Protein AF-E3MW56-F1 (afdb_monomer)

Organism: Caenorhabditis remanei (NCBI:txid31234)

Secondary structure (DSSP, 8-state):
------HHHHHHHHHHHHHTT--HHHHHHHHHHHHSS-SS-HHHHHHHHHHHHTTS--------------HHHHHT-TT--GGGS-HHHHHHHHHH-HHHHHHHHHS----TT--------

pLDDT: mean 77.67, std 18.28, range [35.47, 97.81]

Radius of gyration: 27.0 Å; Cα contacts (8 Å, |Δi|>4): 68; chains: 1; bounding box: 54×25×72 Å

Mean predicted aligned error: 16.48 Å

Solvent-accessible surface area (backbone atoms only — not comparable to full-atom values): 7680 Å² total; per-residue (Å²): 133,87,68,83,73,53,70,69,58,54,53,52,51,53,51,50,38,50,73,71,67,51,52,48,69,57,44,40,51,52,46,30,68,74,52,75,45,86,86,63,54,61,68,57,44,44,52,50,50,51,31,44,76,73,59,76,49,72,83,76,73,82,63,69,69,70,70,82,69,46,71,65,56,56,70,64,38,95,78,50,65,65,75,74,58,51,72,66,57,48,56,53,46,44,70,71,41,73,69,46,27,49,54,62,68,72,51,75,82,72,52,89,90,60,97,64,91,77,84,77,133

Foldseek 3Di:
DQPPDDPVNLLVQLVVCVVVVHDLVVSQVVSCVVRVHRPDDSVRSVVSSVCVVVVVDDPPPPCPPPPPCPPLNCLPPPPNPLQPDDPVNLVVQLPPDPSSVVSSVVDDHPPPPDPDPDDDD

Structure (mmCIF, N/CA/C/O backbone):
data_AF-E3MW56-F1
#
_entry.id   AF-E3MW56-F1
#
loop_
_atom_site.group_PDB
_atom_site.id
_atom_site.type_symbol
_atom_site.label_atom_id
_atom_site.label_alt_id
_atom_site.label_comp_id
_atom_site.label_asym_id
_atom_site.label_entity_id
_atom_site.label_seq_id
_atom_site.pdbx_PDB_ins_code
_atom_site.Cartn_x
_atom_site.Cartn_y
_atom_site.Cartn_z
_atom_site.occupancy
_atom_site.B_iso_or_equiv
_atom_site.auth_seq_id
_atom_site.auth_comp_id
_atom_site.auth_asym_id
_atom_site.auth_atom_id
_atom_site.pdbx_PDB_model_num
ATOM 1 N N . MET A 1 1 ? -24.725 -12.930 9.536 1.00 44.31 1 MET A N 1
ATOM 2 C CA . MET A 1 1 ? -23.395 -13.522 9.279 1.00 44.31 1 MET A CA 1
ATOM 3 C C . MET A 1 1 ? -22.379 -12.547 9.835 1.00 44.31 1 MET A C 1
ATOM 5 O O . MET A 1 1 ? -22.337 -11.439 9.321 1.00 44.31 1 MET A O 1
ATOM 9 N N . SER A 1 2 ? -21.642 -12.894 10.892 1.00 52.06 2 SER A N 1
ATOM 10 C CA . SER A 1 2 ? -20.471 -12.107 11.290 1.00 52.06 2 SER A CA 1
ATOM 11 C C . SER A 1 2 ? -19.380 -12.341 10.247 1.00 52.06 2 SER A C 1
ATOM 13 O O . SER A 1 2 ? -19.013 -13.482 9.957 1.00 52.06 2 SER A O 1
ATOM 15 N N . LEU A 1 3 ? -18.923 -11.270 9.601 1.00 60.25 3 LEU A N 1
ATOM 16 C CA . LEU A 1 3 ? -17.730 -11.326 8.767 1.00 60.25 3 LEU A CA 1
ATOM 17 C C . LEU A 1 3 ? -16.545 -11.402 9.726 1.00 60.25 3 LEU A C 1
ATOM 19 O O . LEU A 1 3 ? -16.193 -10.412 10.353 1.00 60.25 3 LEU A O 1
ATOM 23 N N . VAL A 1 4 ? -15.947 -12.582 9.874 1.00 69.31 4 VAL A N 1
ATOM 24 C CA . VAL A 1 4 ? -14.731 -12.726 10.678 1.00 69.31 4 VAL A CA 1
ATOM 25 C C . VAL A 1 4 ? -13.574 -12.145 9.867 1.00 69.31 4 VAL A C 1
ATOM 27 O O . VAL A 1 4 ? -13.004 -12.812 9.001 1.00 69.31 4 VAL A O 1
ATOM 30 N N . PHE A 1 5 ? -13.258 -10.872 10.095 1.00 73.94 5 PHE A N 1
ATOM 31 C CA . PHE A 1 5 ? -12.087 -10.241 9.496 1.00 73.94 5 PHE A CA 1
ATOM 32 C C . PHE A 1 5 ? -10.824 -10.818 10.132 1.00 73.94 5 PHE A C 1
ATOM 34 O O . PHE A 1 5 ? -10.677 -10.833 11.352 1.00 73.94 5 PHE A O 1
ATOM 41 N N . ASN A 1 6 ? -9.878 -11.281 9.312 1.00 85.88 6 ASN A N 1
ATOM 42 C CA . ASN A 1 6 ? -8.558 -11.624 9.832 1.00 85.88 6 ASN A CA 1
ATOM 43 C C . ASN A 1 6 ? -7.780 -10.344 10.194 1.00 85.88 6 ASN A C 1
ATOM 45 O O . ASN A 1 6 ? -7.997 -9.277 9.612 1.00 85.88 6 ASN A O 1
ATOM 49 N N . GLN A 1 7 ? -6.836 -10.456 11.131 1.00 87.38 7 GLN A N 1
ATOM 50 C CA . GLN A 1 7 ? -6.051 -9.311 11.607 1.00 87.38 7 GLN A CA 1
ATOM 51 C C . GLN A 1 7 ? -5.291 -8.599 10.474 1.00 87.38 7 GLN A C 1
ATOM 53 O O . GLN A 1 7 ? -5.132 -7.382 10.503 1.00 87.38 7 GLN A O 1
ATOM 58 N N . GLY A 1 8 ? -4.858 -9.334 9.444 1.00 89.00 8 GLY A N 1
ATOM 59 C CA . GLY A 1 8 ? -4.186 -8.760 8.277 1.00 89.00 8 GLY A CA 1
ATOM 60 C C . GLY A 1 8 ? -5.078 -7.796 7.487 1.00 89.00 8 GLY A C 1
ATOM 61 O O . GLY A 1 8 ? -4.618 -6.734 7.071 1.00 89.00 8 GLY A O 1
ATOM 62 N N . ALA A 1 9 ? -6.360 -8.126 7.320 1.00 90.44 9 ALA A N 1
ATOM 63 C CA . ALA A 1 9 ? -7.342 -7.265 6.670 1.00 90.44 9 ALA A CA 1
ATOM 64 C C . ALA A 1 9 ? -7.612 -6.002 7.499 1.00 90.44 9 ALA A C 1
ATOM 66 O O . ALA A 1 9 ? -7.581 -4.903 6.947 1.00 90.44 9 ALA A O 1
ATOM 67 N N . ILE A 1 10 ? -7.783 -6.144 8.818 1.00 93.31 10 ILE A N 1
ATOM 68 C CA . ILE A 1 10 ? -7.961 -5.011 9.743 1.00 93.31 10 ILE A CA 1
ATOM 69 C C . ILE A 1 10 ? -6.759 -4.062 9.663 1.00 93.31 10 ILE A C 1
ATOM 71 O O . ILE A 1 10 ? -6.923 -2.861 9.453 1.00 93.31 10 ILE A O 1
ATOM 75 N N . ASN A 1 11 ? -5.541 -4.605 9.734 1.00 93.19 11 ASN A N 1
ATOM 76 C CA . ASN A 1 11 ? -4.309 -3.823 9.648 1.00 93.19 11 ASN A CA 1
ATOM 77 C C . ASN A 1 11 ? -4.193 -3.069 8.308 1.00 93.19 11 ASN A C 1
ATOM 79 O O . ASN A 1 11 ? -3.781 -1.911 8.283 1.00 93.19 11 ASN A O 1
ATOM 83 N N . ARG A 1 12 ? -4.585 -3.695 7.186 1.00 92.31 12 ARG A N 1
ATOM 84 C CA . ARG A 1 12 ? -4.594 -3.061 5.851 1.00 92.31 12 ARG A CA 1
ATOM 85 C C . ARG A 1 12 ? -5.611 -1.923 5.743 1.00 92.31 12 ARG A C 1
ATOM 87 O O . ARG A 1 12 ? -5.299 -0.885 5.156 1.00 92.31 12 ARG A O 1
ATOM 94 N N . ILE A 1 13 ? -6.804 -2.107 6.309 1.00 93.81 13 ILE A N 1
ATOM 95 C CA . ILE A 1 13 ? -7.839 -1.066 6.374 1.00 93.81 13 ILE A CA 1
ATOM 96 C C . ILE A 1 13 ? -7.312 0.130 7.171 1.00 93.81 13 ILE A C 1
ATOM 98 O O . ILE A 1 13 ? -7.309 1.248 6.659 1.00 93.81 13 ILE A O 1
ATOM 102 N N . LEU A 1 14 ? -6.781 -0.106 8.374 1.00 95.38 14 LEU A N 1
ATOM 103 C CA . LEU A 1 14 ? -6.222 0.952 9.219 1.00 95.38 14 LEU A CA 1
ATOM 104 C C . LEU A 1 14 ? -5.048 1.675 8.556 1.00 95.38 14 LEU A C 1
ATOM 106 O O . LEU A 1 14 ? -4.983 2.901 8.609 1.00 95.38 14 LEU A O 1
ATOM 110 N N . PHE A 1 15 ? -4.161 0.947 7.872 1.00 95.12 15 PHE A N 1
ATOM 111 C CA . PHE A 1 15 ? -3.071 1.556 7.109 1.00 95.12 15 PHE A CA 1
ATOM 112 C C . PHE A 1 15 ? -3.590 2.484 6.003 1.00 95.12 15 PHE A C 1
ATOM 114 O O . PHE A 1 15 ? -3.073 3.584 5.818 1.00 95.12 15 PHE A O 1
ATOM 121 N N . THR A 1 16 ? -4.639 2.067 5.291 1.00 95.00 16 THR A N 1
ATOM 122 C CA . THR A 1 16 ? -5.255 2.869 4.225 1.00 95.00 16 THR A CA 1
ATOM 123 C C . THR A 1 16 ? -5.918 4.125 4.788 1.00 95.00 16 THR A C 1
ATOM 125 O O . THR A 1 16 ? -5.718 5.210 4.249 1.00 95.00 16 THR A O 1
ATOM 128 N N . LEU A 1 17 ? -6.658 4.003 5.893 1.00 95.81 17 LEU A N 1
ATOM 129 C CA . LEU A 1 17 ? -7.291 5.139 6.569 1.00 95.81 17 LEU A CA 1
ATOM 130 C C . LEU A 1 17 ? -6.246 6.140 7.086 1.00 95.81 17 LEU A C 1
ATOM 132 O O . LEU A 1 17 ? -6.393 7.345 6.889 1.00 95.81 17 LEU A O 1
ATOM 136 N N . HIS A 1 18 ? -5.144 5.648 7.657 1.00 96.06 18 HIS A N 1
ATOM 137 C CA . HIS A 1 18 ? -4.016 6.492 8.046 1.00 96.06 18 HIS A CA 1
ATOM 138 C C . HIS A 1 18 ? -3.390 7.214 6.841 1.00 96.06 18 HIS A C 1
ATOM 140 O O . HIS A 1 18 ? -3.127 8.417 6.888 1.00 96.06 18 HIS A O 1
ATOM 146 N N . PHE A 1 19 ? -3.190 6.505 5.725 1.00 93.50 19 PHE A N 1
ATOM 147 C CA . PHE A 1 19 ? -2.655 7.087 4.493 1.00 93.50 19 PHE A CA 1
ATOM 148 C C . PHE A 1 19 ? -3.574 8.176 3.914 1.00 93.50 19 PHE A C 1
ATOM 150 O O . PHE A 1 19 ? -3.090 9.189 3.411 1.00 93.50 19 PHE A O 1
ATOM 157 N N . GLN A 1 20 ? -4.891 8.013 4.064 1.00 95.44 20 GLN A N 1
ATOM 158 C CA . GLN A 1 20 ? -5.910 9.017 3.735 1.00 95.44 20 GLN A CA 1
ATOM 159 C C . GLN A 1 20 ? -5.952 10.205 4.714 1.00 95.44 20 GLN A C 1
ATOM 161 O O . GLN A 1 20 ? -6.753 11.115 4.519 1.00 95.44 20 GLN A O 1
ATOM 166 N N . LYS A 1 21 ? -5.071 10.231 5.725 1.00 95.31 21 LYS A N 1
ATOM 167 C CA . LYS A 1 21 ? -4.970 11.278 6.755 1.00 95.31 21 LYS A CA 1
ATOM 168 C C . LYS A 1 21 ? -6.208 11.399 7.643 1.00 95.31 21 LYS A C 1
ATOM 170 O O . LYS A 1 21 ? -6.464 12.462 8.206 1.00 95.31 21 LYS A O 1
ATOM 175 N N . GLU A 1 22 ? -6.943 10.304 7.805 1.00 96.50 22 GLU A N 1
ATOM 176 C CA . GLU A 1 22 ? -8.032 10.235 8.774 1.00 96.50 22 GLU A CA 1
ATOM 177 C C . GLU A 1 22 ? -7.495 10.295 10.206 1.00 96.50 22 GLU A C 1
ATOM 179 O O . GLU A 1 22 ? -6.381 9.854 10.490 1.00 96.50 22 GLU A O 1
ATOM 184 N N . LEU A 1 23 ? -8.298 10.825 11.130 1.00 97.00 23 LEU A N 1
ATOM 185 C CA . LEU A 1 23 ? -7.973 10.795 12.557 1.00 97.00 23 LEU A CA 1
ATOM 186 C C . LEU A 1 23 ? -8.272 9.404 13.147 1.00 97.00 23 LEU A C 1
ATOM 188 O O . LEU A 1 23 ? -9.225 8.762 12.701 1.00 97.00 23 LEU A O 1
ATOM 192 N N . PRO A 1 24 ? -7.562 8.960 14.205 1.00 96.62 24 PRO A N 1
ATOM 193 C CA . PRO A 1 24 ? -7.810 7.664 14.849 1.00 96.62 24 PRO A CA 1
ATOM 194 C C . PRO A 1 24 ? -9.273 7.433 15.246 1.00 96.62 24 PRO A C 1
ATOM 196 O O . PRO A 1 24 ? -9.797 6.339 15.067 1.00 96.62 24 PRO A O 1
ATOM 199 N N . ILE A 1 25 ? -9.958 8.478 15.722 1.00 97.12 25 ILE A N 1
ATOM 200 C CA . ILE A 1 25 ? -11.378 8.408 16.092 1.00 97.12 25 ILE A CA 1
ATOM 201 C C . ILE A 1 25 ? -12.287 8.142 14.887 1.00 97.12 25 ILE A C 1
ATOM 203 O O . ILE A 1 25 ? -13.205 7.332 14.968 1.00 97.12 25 ILE A O 1
ATOM 207 N N . VAL A 1 26 ? -11.992 8.768 13.746 1.00 97.31 26 VAL A N 1
ATOM 208 C CA . VAL A 1 26 ? -12.744 8.561 12.504 1.00 97.31 26 VAL A CA 1
ATOM 209 C C . VAL A 1 26 ? -12.445 7.174 11.942 1.00 97.31 26 VAL A C 1
ATOM 211 O O . VAL A 1 26 ? -13.347 6.484 11.474 1.00 97.31 26 VAL A O 1
ATOM 214 N N . ALA A 1 27 ? -11.188 6.734 12.023 1.00 97.06 27 ALA A N 1
ATOM 215 C CA . ALA A 1 27 ? -10.785 5.408 11.581 1.00 97.06 27 ALA A CA 1
ATOM 216 C C . ALA A 1 27 ? -11.421 4.289 12.423 1.00 97.06 27 ALA A C 1
ATOM 218 O O . ALA A 1 27 ? -11.863 3.294 11.854 1.00 97.06 27 ALA A O 1
ATOM 219 N N . HIS A 1 28 ? -11.516 4.463 13.746 1.00 97.50 28 HIS A N 1
ATOM 220 C CA . HIS A 1 28 ? -12.213 3.540 14.653 1.00 97.50 28 HIS A CA 1
ATOM 221 C C . HIS A 1 28 ? -13.697 3.423 14.300 1.00 97.50 28 HIS A C 1
ATOM 223 O O . HIS A 1 28 ? -14.187 2.312 14.104 1.00 97.50 28 HIS A O 1
ATOM 229 N N . GLN A 1 29 ? -14.381 4.554 14.103 1.00 96.56 29 GLN A N 1
ATOM 230 C CA . GLN A 1 29 ? -15.786 4.551 13.700 1.00 96.56 29 GLN A CA 1
ATOM 231 C C . GLN A 1 29 ? -15.992 3.861 12.342 1.00 96.56 29 GLN A C 1
ATOM 233 O O . GLN A 1 29 ? -16.837 2.976 12.226 1.00 96.56 29 GLN A O 1
ATOM 238 N N . LYS A 1 30 ? -15.188 4.206 11.328 1.00 96.00 30 LYS A N 1
ATOM 239 C CA . LYS A 1 30 ? -15.255 3.566 10.004 1.00 96.00 30 LYS A CA 1
ATOM 240 C C . LYS A 1 30 ? -14.983 2.066 10.081 1.00 96.00 30 LYS A C 1
ATOM 242 O O . LYS A 1 30 ? -15.639 1.291 9.393 1.00 96.00 30 LYS A O 1
ATOM 247 N N . LEU A 1 31 ? -14.033 1.647 10.917 1.00 94.56 31 LEU A N 1
ATOM 248 C CA . LEU A 1 31 ? -13.736 0.234 11.121 1.00 94.56 31 LEU A CA 1
ATOM 249 C C . LEU A 1 31 ? -14.952 -0.490 11.706 1.00 94.56 31 LEU A C 1
ATOM 251 O O . LEU A 1 31 ? -15.359 -1.493 11.132 1.00 94.56 31 LEU A O 1
ATOM 255 N N . MET A 1 32 ? -15.575 0.055 12.757 1.00 93.50 32 MET A N 1
ATOM 256 C CA . MET A 1 32 ? -16.806 -0.495 13.340 1.00 93.50 32 MET A CA 1
ATOM 257 C C . MET A 1 32 ? -17.963 -0.559 12.335 1.00 93.50 32 MET A C 1
ATOM 259 O O . MET A 1 32 ? -18.694 -1.545 12.305 1.00 93.50 32 MET A O 1
ATOM 263 N N . GLU A 1 33 ? -18.133 0.467 11.499 1.00 93.62 33 GLU A N 1
ATOM 264 C CA . GLU A 1 33 ? -19.159 0.490 10.448 1.00 93.62 33 GLU A CA 1
ATOM 265 C C . GLU A 1 33 ? -18.926 -0.607 9.395 1.00 93.62 33 GLU A C 1
ATOM 267 O O . GLU A 1 33 ? -19.880 -1.230 8.930 1.00 93.62 33 GLU A O 1
ATOM 272 N N . MET A 1 34 ? -17.666 -0.879 9.036 1.00 91.06 34 MET A N 1
ATOM 273 C CA . MET A 1 34 ? -17.302 -1.911 8.057 1.00 91.06 34 MET A CA 1
ATOM 274 C C . MET A 1 34 ? -17.406 -3.334 8.618 1.00 91.06 34 MET A C 1
ATOM 276 O O . MET A 1 34 ? -17.775 -4.254 7.884 1.00 91.06 34 MET A O 1
ATOM 280 N N . THR A 1 35 ? -17.052 -3.537 9.888 1.00 89.19 35 THR A N 1
ATOM 281 C CA . THR A 1 35 ? -17.045 -4.860 10.530 1.00 89.19 35 THR A CA 1
ATOM 282 C C . THR A 1 35 ? -18.383 -5.224 11.162 1.00 89.19 35 THR A C 1
ATOM 284 O O . THR A 1 35 ? -18.687 -6.406 11.313 1.00 89.19 35 THR A O 1
ATOM 287 N N . GLY A 1 36 ? -19.195 -4.225 11.512 1.00 89.06 36 GLY A N 1
ATOM 288 C CA . GLY A 1 36 ? -20.445 -4.385 12.255 1.00 89.06 36 GLY A CA 1
ATOM 289 C C . GLY A 1 36 ? -20.252 -4.670 13.750 1.00 89.06 36 GLY A C 1
ATOM 290 O O . GLY A 1 36 ? -21.237 -4.795 14.473 1.00 89.06 36 GLY A O 1
ATOM 291 N N . GLU A 1 37 ? -19.007 -4.767 14.220 1.00 89.06 37 GLU A N 1
ATOM 292 C CA . GLU A 1 37 ? -18.640 -5.037 15.612 1.00 89.06 37 GLU A CA 1
ATOM 293 C C . GLU A 1 37 ? -17.315 -4.359 15.976 1.00 89.06 37 GLU A C 1
ATOM 295 O O . GLU A 1 37 ? -16.490 -4.062 15.109 1.00 89.06 37 GLU A O 1
ATOM 300 N N . GLU A 1 38 ? -17.083 -4.124 17.265 1.00 91.12 38 GLU A N 1
ATOM 301 C CA . GLU A 1 38 ? -15.815 -3.559 17.722 1.00 91.12 38 GLU A CA 1
ATOM 302 C C . GLU A 1 38 ? -14.703 -4.618 17.678 1.00 91.12 38 GLU A C 1
ATOM 304 O O . GLU A 1 38 ? -14.539 -5.419 18.594 1.00 91.12 38 GLU A O 1
ATOM 309 N N . VAL A 1 39 ? -13.927 -4.609 16.591 1.00 92.00 39 VAL A N 1
ATOM 310 C CA . VAL A 1 39 ? -12.772 -5.507 16.403 1.00 92.00 39 VAL A CA 1
ATOM 311 C C . VAL A 1 39 ? -11.478 -4.966 17.022 1.00 92.00 39 VAL A C 1
ATOM 313 O O . VAL A 1 39 ? -10.527 -5.714 17.234 1.00 92.00 39 VAL A O 1
ATOM 316 N N . MET A 1 40 ? -11.417 -3.658 17.272 1.00 92.62 40 MET A N 1
ATOM 317 C CA . MET A 1 40 ? -10.274 -2.961 17.855 1.00 92.62 40 MET A CA 1
ATOM 318 C C . MET A 1 40 ? -10.784 -1.699 18.548 1.00 92.62 40 MET A C 1
ATOM 320 O O . MET A 1 40 ? -11.576 -0.966 17.960 1.00 92.62 40 MET A O 1
ATOM 324 N N . ASN A 1 41 ? -10.330 -1.437 19.771 1.00 95.25 41 ASN A N 1
ATOM 325 C CA . ASN A 1 41 ? -10.729 -0.234 20.500 1.00 95.25 41 ASN A CA 1
ATOM 326 C C . ASN A 1 41 ? -9.939 1.006 20.036 1.00 95.25 41 ASN A C 1
ATOM 328 O O . ASN A 1 41 ? -8.925 0.908 19.339 1.00 95.25 41 ASN A O 1
ATOM 332 N N . LEU A 1 42 ? -10.390 2.197 20.438 1.00 96.81 42 LEU A N 1
ATOM 333 C CA . LEU A 1 42 ? -9.781 3.464 20.017 1.00 96.81 42 LEU A CA 1
ATOM 334 C C . LEU A 1 42 ? -8.299 3.602 20.417 1.00 96.81 42 LEU A C 1
ATOM 336 O O . LEU A 1 42 ? -7.504 4.174 19.667 1.00 96.81 42 LEU A O 1
ATOM 340 N N . GLU A 1 43 ? -7.912 3.087 21.585 1.00 97.38 43 GLU A N 1
ATOM 341 C CA . GLU A 1 43 ? -6.528 3.145 22.066 1.00 97.38 43 GLU A CA 1
ATOM 342 C C . GLU A 1 43 ? -5.608 2.295 21.183 1.00 97.38 43 GLU A C 1
ATOM 344 O O . GLU A 1 43 ? -4.578 2.778 20.717 1.00 97.38 43 GLU A O 1
ATOM 349 N N . GLN A 1 44 ? -6.043 1.083 20.842 1.00 96.75 44 GLN A N 1
ATOM 350 C CA . GLN A 1 44 ? -5.341 0.189 19.925 1.00 96.75 44 GLN A CA 1
ATOM 351 C C . GLN A 1 44 ? -5.214 0.786 18.516 1.00 96.75 44 GLN A C 1
ATOM 353 O O . GLN A 1 44 ? -4.143 0.700 17.917 1.00 96.75 44 GLN A O 1
ATOM 358 N N . VAL A 1 45 ? -6.261 1.440 17.995 1.00 96.94 45 VAL A N 1
ATOM 359 C CA . VAL A 1 45 ? -6.194 2.157 16.705 1.00 96.94 45 VAL A CA 1
ATOM 360 C C . VAL A 1 45 ? -5.174 3.297 16.769 1.00 96.94 45 VAL A C 1
ATOM 362 O O . VAL A 1 45 ? -4.373 3.480 15.851 1.00 96.94 45 VAL A O 1
ATOM 365 N N . THR A 1 46 ? -5.161 4.043 17.875 1.00 97.81 46 THR A N 1
ATOM 366 C CA . THR A 1 46 ? -4.222 5.152 18.088 1.00 97.81 46 THR A CA 1
ATOM 367 C C . THR A 1 46 ? -2.778 4.659 18.176 1.00 97.81 46 THR A C 1
ATOM 369 O O . THR A 1 46 ? -1.886 5.244 17.560 1.00 97.81 46 THR A O 1
ATOM 372 N N . GLU A 1 47 ? -2.524 3.571 18.904 1.00 97.75 47 GLU A N 1
ATOM 373 C CA . GLU A 1 47 ? -1.207 2.932 18.926 1.00 97.75 47 GLU A CA 1
ATOM 374 C C . GLU A 1 47 ? -0.806 2.398 17.554 1.00 97.75 47 GLU A C 1
ATOM 376 O O . GLU A 1 47 ? 0.350 2.536 17.158 1.00 97.75 47 GLU A O 1
ATOM 381 N N . PHE A 1 48 ? -1.745 1.823 16.802 1.00 96.75 48 PHE A N 1
ATOM 382 C CA . PHE A 1 48 ? -1.473 1.341 15.454 1.00 96.75 48 PHE A CA 1
ATOM 383 C C . PHE A 1 48 ? -1.011 2.476 14.535 1.00 96.75 48 PHE A C 1
ATOM 385 O O . PHE A 1 48 ? -0.045 2.307 13.796 1.00 96.75 48 PHE A O 1
ATOM 392 N N . PHE A 1 49 ? -1.627 3.656 14.624 1.00 97.19 49 PHE A N 1
ATOM 393 C CA . PHE A 1 49 ? -1.204 4.826 13.847 1.00 97.19 49 PHE A CA 1
ATOM 394 C C . PHE A 1 49 ? 0.212 5.272 14.223 1.00 97.19 49 PHE A C 1
ATOM 396 O O . PHE A 1 49 ? 1.040 5.456 13.334 1.00 97.19 49 PHE A O 1
ATOM 403 N N . LYS A 1 50 ? 0.545 5.306 15.522 1.00 97.44 50 LYS A N 1
ATOM 404 C CA . LYS A 1 50 ? 1.921 5.577 15.978 1.00 97.44 50 LYS A CA 1
ATOM 405 C C . LYS A 1 50 ? 2.926 4.573 15.411 1.00 97.44 50 LYS A C 1
ATOM 407 O O . LYS A 1 50 ? 4.015 4.968 15.011 1.00 97.44 50 LYS A O 1
ATOM 412 N N . LYS A 1 51 ? 2.567 3.287 15.329 1.00 96.12 51 LYS A N 1
ATOM 413 C CA . LYS A 1 51 ? 3.423 2.261 14.705 1.00 96.12 51 LYS A CA 1
ATOM 414 C C . LYS A 1 51 ? 3.660 2.537 13.221 1.00 96.12 51 LYS A C 1
ATOM 416 O O . LYS A 1 51 ? 4.760 2.285 12.734 1.00 96.12 51 LYS A O 1
ATOM 421 N N . ILE A 1 52 ? 2.666 3.059 12.500 1.00 95.62 52 ILE A N 1
ATOM 422 C CA . ILE A 1 52 ? 2.845 3.473 11.101 1.00 95.62 52 ILE A CA 1
ATOM 423 C C . ILE A 1 52 ? 3.785 4.681 11.021 1.00 95.62 52 ILE A C 1
ATOM 425 O O . ILE A 1 52 ? 4.729 4.654 10.234 1.00 95.62 52 ILE A O 1
ATOM 429 N N . ASP A 1 53 ? 3.568 5.704 11.851 1.00 95.06 53 ASP A N 1
ATOM 430 C CA . ASP A 1 53 ? 4.389 6.924 11.874 1.00 95.06 53 ASP A CA 1
ATOM 431 C C . ASP A 1 53 ? 5.852 6.642 12.244 1.00 95.06 53 ASP A C 1
ATOM 433 O O . AS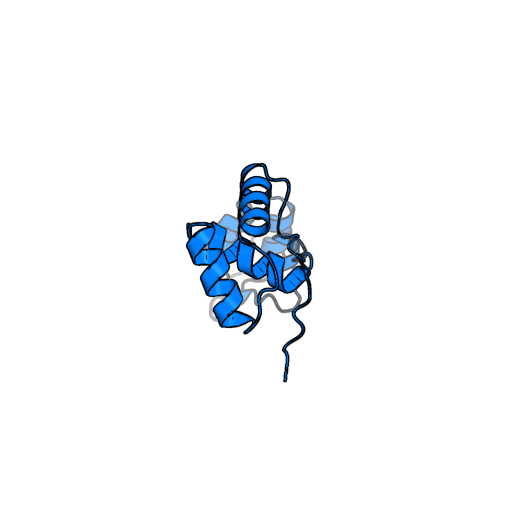P A 1 53 ? 6.772 7.194 11.639 1.00 95.06 53 ASP A O 1
ATOM 437 N N . ASN A 1 54 ? 6.079 5.719 13.179 1.00 96.06 54 ASN A N 1
ATOM 438 C CA . ASN A 1 54 ? 7.410 5.246 13.561 1.00 96.06 54 ASN A CA 1
ATOM 439 C C . ASN A 1 54 ? 8.044 4.315 12.509 1.00 96.06 54 ASN A C 1
ATOM 441 O O . ASN A 1 54 ? 9.213 3.948 12.624 1.00 96.06 54 ASN A O 1
ATOM 445 N N . GLY A 1 55 ? 7.284 3.897 11.492 1.00 90.69 55 GLY A N 1
ATOM 446 C CA . GLY A 1 55 ? 7.726 2.952 10.468 1.00 90.69 55 GLY A CA 1
ATOM 447 C C . GLY A 1 55 ? 7.857 1.501 10.945 1.00 90.69 55 GLY A C 1
ATOM 448 O O . GLY A 1 55 ? 8.441 0.696 10.218 1.00 90.69 55 GLY A O 1
ATOM 449 N N . GLU A 1 56 ? 7.319 1.174 12.125 1.00 91.75 56 GLU A N 1
ATOM 450 C CA . GLU A 1 56 ? 7.265 -0.173 12.718 1.00 91.75 56 GLU A CA 1
ATOM 451 C C . GLU A 1 56 ? 6.259 -1.077 11.998 1.00 91.75 56 GLU A C 1
ATOM 453 O O . GLU A 1 56 ? 6.408 -2.298 11.986 1.00 91.75 56 GLU A O 1
ATOM 458 N N . PHE A 1 57 ? 5.239 -0.481 11.377 1.00 89.38 57 PHE A N 1
ATOM 459 C CA . PHE A 1 57 ? 4.313 -1.183 10.502 1.00 89.38 57 PHE A CA 1
ATOM 460 C C . PHE A 1 57 ? 4.484 -0.712 9.060 1.00 89.38 57 PHE A C 1
ATOM 462 O O . PHE A 1 57 ? 4.330 0.469 8.743 1.00 89.38 57 PHE A O 1
ATOM 469 N N . ARG A 1 58 ? 4.755 -1.660 8.166 1.00 85.00 58 ARG A N 1
ATOM 470 C CA . ARG A 1 58 ? 4.760 -1.455 6.718 1.00 85.00 58 ARG A CA 1
ATOM 471 C C . ARG A 1 58 ? 3.901 -2.537 6.095 1.00 85.00 58 ARG A C 1
ATOM 473 O O . ARG A 1 58 ? 3.919 -3.680 6.548 1.00 85.00 58 ARG A O 1
ATOM 480 N N . LEU A 1 59 ? 3.158 -2.185 5.052 1.00 82.56 59 LEU A N 1
ATOM 481 C CA . LEU A 1 59 ? 2.611 -3.214 4.186 1.00 82.56 59 LEU A CA 1
ATOM 482 C C . LEU A 1 59 ? 3.799 -3.872 3.494 1.00 82.56 59 LEU A C 1
ATOM 484 O O . LEU A 1 59 ? 4.496 -3.224 2.716 1.00 82.56 59 LEU A O 1
ATOM 488 N N . GLU A 1 60 ? 4.050 -5.139 3.809 1.00 70.31 60 GLU A N 1
ATOM 489 C CA . GLU A 1 60 ? 4.819 -5.986 2.914 1.00 70.31 60 GLU A CA 1
ATOM 490 C C . GLU A 1 60 ? 4.032 -6.001 1.608 1.00 70.31 60 GLU A C 1
ATOM 492 O O . GLU A 1 60 ? 2.955 -6.598 1.504 1.00 70.31 60 GLU A O 1
ATOM 497 N N . GLU A 1 61 ? 4.515 -5.253 0.619 1.00 58.47 61 GLU A N 1
ATOM 498 C CA . GLU A 1 61 ? 4.164 -5.585 -0.740 1.00 58.47 61 GLU A CA 1
ATOM 499 C C . GLU A 1 61 ? 4.621 -7.036 -0.896 1.00 58.47 61 GLU A C 1
ATOM 501 O O . GLU A 1 61 ? 5.819 -7.321 -0.923 1.00 58.47 61 GLU A O 1
ATOM 506 N N . GLU A 1 62 ? 3.674 -7.964 -1.037 1.00 49.47 62 GLU A N 1
ATOM 507 C CA . GLU A 1 62 ? 3.901 -9.081 -1.940 1.00 49.47 62 GLU A CA 1
ATOM 508 C C . GLU A 1 62 ? 4.111 -8.449 -3.318 1.00 49.47 62 GLU A C 1
ATOM 510 O O . GLU A 1 62 ? 3.251 -8.470 -4.203 1.00 49.47 62 GLU A O 1
ATOM 515 N N . VAL A 1 63 ? 5.283 -7.846 -3.512 1.00 50.41 63 VAL A N 1
ATOM 516 C CA . VAL A 1 63 ? 5.898 -7.791 -4.809 1.00 50.41 63 VAL A CA 1
ATOM 517 C C . VAL A 1 63 ? 6.078 -9.273 -5.096 1.00 50.41 63 VAL A C 1
ATOM 519 O O . VAL A 1 63 ? 7.081 -9.878 -4.734 1.00 50.41 63 VAL A O 1
ATOM 522 N N . LYS A 1 64 ? 5.075 -9.901 -5.731 1.00 45.88 64 LYS A N 1
ATOM 523 C CA . LYS A 1 64 ? 5.389 -10.876 -6.769 1.00 45.88 64 LYS A CA 1
ATOM 524 C C . LYS A 1 64 ? 6.456 -10.159 -7.546 1.00 45.88 64 LYS A C 1
ATOM 526 O O . LYS A 1 64 ? 6.092 -9.171 -8.188 1.00 45.88 64 LYS A O 1
ATOM 531 N N . GLU A 1 65 ? 7.722 -10.516 -7.314 1.00 45.25 65 GLU A N 1
ATOM 532 C CA . GLU A 1 65 ? 8.863 -9.862 -7.923 1.00 45.25 65 GLU A CA 1
ATOM 533 C C . GLU A 1 65 ? 8.429 -9.627 -9.354 1.00 45.25 65 GLU A C 1
ATOM 535 O O . GLU A 1 65 ? 8.222 -10.586 -10.100 1.00 45.25 65 GLU A O 1
ATOM 540 N N . LYS A 1 66 ? 8.127 -8.372 -9.723 1.00 53.66 66 LYS A N 1
ATOM 541 C CA . LYS A 1 66 ? 8.098 -8.063 -11.139 1.00 53.66 66 LYS A CA 1
ATOM 542 C C . LYS A 1 66 ? 9.519 -8.445 -11.488 1.00 53.66 66 LYS A C 1
ATOM 544 O O . LYS A 1 66 ? 10.406 -7.806 -10.906 1.00 53.66 66 LYS A O 1
ATOM 549 N N . PRO A 1 67 ? 9.755 -9.521 -12.269 1.00 52.59 67 PRO A N 1
ATOM 550 C CA . PRO A 1 67 ? 11.118 -9.866 -12.611 1.00 52.59 67 PRO A CA 1
ATOM 551 C C . PRO A 1 67 ? 11.706 -8.549 -13.082 1.00 52.59 67 PRO A C 1
ATOM 553 O O . PRO A 1 67 ? 11.031 -7.840 -13.834 1.00 52.59 67 PRO A O 1
ATOM 556 N N . GLN A 1 68 ? 12.826 -8.117 -12.502 1.00 50.88 68 GLN A N 1
ATOM 557 C CA . GLN A 1 68 ? 13.469 -6.895 -12.959 1.00 50.88 68 GLN A CA 1
ATOM 558 C C . GLN A 1 68 ? 13.849 -7.174 -14.408 1.00 50.88 68 GLN A C 1
ATOM 560 O O . GLN A 1 68 ? 14.901 -7.744 -14.685 1.00 50.88 68 GLN A O 1
ATOM 565 N N . VAL A 1 69 ? 12.922 -6.890 -15.324 1.00 59.97 69 VAL A N 1
ATOM 566 C CA . VAL A 1 69 ? 13.094 -7.204 -16.724 1.00 59.97 69 VAL A CA 1
ATOM 567 C C . VAL A 1 69 ? 14.031 -6.126 -17.198 1.00 59.97 69 VAL A C 1
ATOM 569 O O . VAL A 1 69 ? 13.668 -4.960 -17.347 1.00 59.97 69 VAL A O 1
ATOM 572 N N . THR A 1 70 ? 15.287 -6.508 -17.347 1.00 70.12 70 THR A N 1
ATOM 573 C CA . THR A 1 70 ? 16.278 -5.633 -17.944 1.00 70.12 70 THR A CA 1
ATOM 574 C C . THR A 1 70 ? 15.808 -5.283 -19.352 1.00 70.12 70 THR A C 1
ATOM 576 O O . THR A 1 70 ? 15.196 -6.098 -20.044 1.00 70.12 70 THR A O 1
ATOM 579 N N . LEU A 1 71 ? 16.126 -4.078 -19.817 1.00 66.94 71 LEU A N 1
ATOM 580 C CA . LEU A 1 71 ? 15.829 -3.667 -21.192 1.00 66.94 71 LEU A CA 1
ATOM 581 C C . LEU A 1 71 ? 16.348 -4.691 -22.223 1.00 66.94 71 LEU A C 1
ATOM 583 O O . LEU A 1 71 ? 15.721 -4.923 -23.249 1.00 66.94 71 LEU A O 1
ATOM 587 N N . VAL A 1 72 ? 17.455 -5.369 -21.905 1.00 67.44 72 VAL A N 1
ATOM 588 C CA . VAL A 1 72 ? 18.009 -6.485 -22.683 1.00 67.44 72 VAL A CA 1
ATOM 589 C C . VAL A 1 72 ? 17.031 -7.659 -22.787 1.00 67.44 72 VAL A C 1
ATOM 591 O O . VAL A 1 72 ? 16.825 -8.177 -23.879 1.00 67.44 72 VAL A O 1
ATOM 594 N N . GLN A 1 73 ? 16.404 -8.070 -21.684 1.00 71.81 73 GLN A N 1
ATOM 595 C CA . GLN A 1 73 ? 15.406 -9.143 -21.689 1.00 71.81 73 GLN A CA 1
ATOM 596 C C . GLN A 1 73 ? 14.156 -8.753 -22.481 1.00 71.81 73 GLN A C 1
ATOM 598 O O . GLN A 1 73 ? 13.665 -9.583 -23.236 1.00 71.81 73 GLN A O 1
ATOM 603 N N . VAL A 1 74 ? 13.693 -7.499 -22.383 1.00 70.81 74 VAL A N 1
ATOM 604 C CA . VAL A 1 74 ? 12.564 -6.995 -23.193 1.00 70.81 74 VAL A CA 1
ATOM 605 C C . VAL A 1 74 ? 12.878 -7.074 -24.689 1.00 70.81 74 VAL A C 1
ATOM 607 O O . VAL A 1 74 ? 12.049 -7.528 -25.472 1.00 70.81 74 VAL A O 1
ATOM 610 N N . LEU A 1 75 ? 14.087 -6.676 -25.094 1.00 68.50 75 LEU A N 1
ATOM 611 C CA . LEU A 1 75 ? 14.504 -6.697 -26.500 1.00 68.50 75 LEU A CA 1
ATOM 612 C C . LEU A 1 75 ? 14.729 -8.11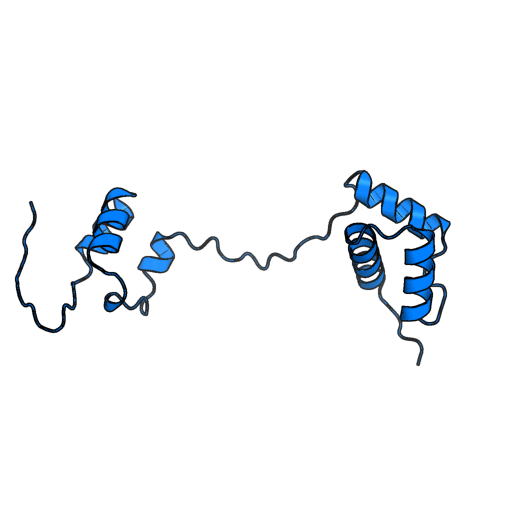5 -27.051 1.00 68.50 75 LEU A C 1
ATOM 614 O O . LEU A 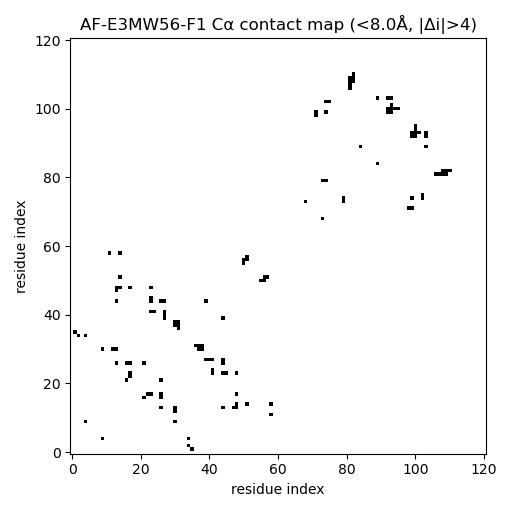1 75 ? 14.704 -8.299 -28.268 1.00 68.50 75 LEU A O 1
ATOM 618 N N . ASN A 1 76 ? 14.942 -9.102 -26.180 1.00 68.94 76 ASN A N 1
ATOM 619 C CA . ASN A 1 76 ? 15.188 -10.498 -26.546 1.00 68.94 76 ASN A CA 1
ATOM 620 C C . ASN A 1 76 ? 13.924 -11.376 -26.517 1.00 68.94 76 ASN A C 1
ATOM 622 O O . ASN A 1 76 ? 14.029 -12.577 -26.761 1.00 6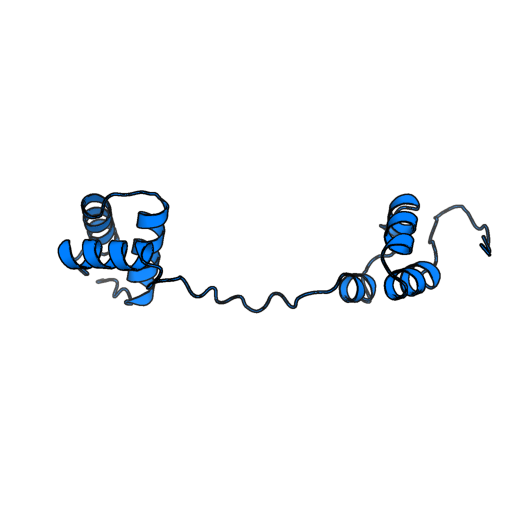8.94 76 ASN A O 1
ATOM 626 N N . VAL A 1 77 ? 12.743 -10.820 -26.214 1.00 70.81 77 VAL A N 1
ATOM 627 C CA . VAL A 1 77 ? 11.491 -11.591 -26.252 1.00 70.81 77 VAL A CA 1
ATOM 628 C C . VAL A 1 77 ? 11.234 -12.054 -27.698 1.00 70.81 77 VAL A C 1
ATOM 630 O O . VAL A 1 77 ? 11.312 -11.220 -28.602 1.00 70.81 77 VAL A O 1
ATOM 633 N N . PRO A 1 78 ? 10.914 -13.345 -27.935 1.00 58.72 78 PRO A N 1
ATOM 634 C CA . PRO A 1 78 ? 10.663 -13.894 -29.276 1.00 58.72 78 PRO A CA 1
ATOM 635 C C . PRO A 1 78 ? 9.574 -13.147 -30.060 1.00 58.72 78 PRO A C 1
ATOM 637 O O . PRO A 1 78 ? 9.641 -13.070 -31.281 1.00 58.72 78 PRO A O 1
ATOM 640 N N . ASP A 1 79 ? 8.631 -12.539 -29.336 1.00 57.78 79 ASP A N 1
ATOM 641 C CA . ASP A 1 79 ? 7.524 -11.736 -29.862 1.00 57.78 79 ASP A CA 1
ATOM 642 C C . ASP A 1 79 ? 7.734 -10.223 -29.680 1.00 57.78 79 ASP A C 1
ATOM 644 O O . ASP A 1 79 ? 6.790 -9.445 -29.819 1.00 57.78 79 ASP A O 1
ATOM 648 N N . PHE A 1 80 ? 8.943 -9.752 -29.340 1.00 65.25 80 PHE A N 1
ATOM 649 C CA . PHE A 1 80 ? 9.223 -8.319 -29.406 1.00 65.25 80 PHE A CA 1
ATOM 650 C C . PHE A 1 80 ? 9.246 -7.910 -30.876 1.00 65.25 80 PHE A C 1
ATOM 652 O O . PHE A 1 80 ? 10.233 -8.091 -31.588 1.00 65.25 80 PHE A O 1
ATOM 659 N N . VAL A 1 81 ? 8.112 -7.387 -31.324 1.00 61.66 81 VAL A N 1
ATOM 660 C CA . VAL A 1 81 ? 7.839 -7.069 -32.716 1.00 61.66 81 VAL A CA 1
ATOM 661 C C . VAL A 1 81 ? 8.712 -5.878 -33.148 1.00 61.66 81 VAL A C 1
ATOM 663 O O . VAL A 1 81 ? 8.399 -4.707 -32.942 1.00 61.66 81 VAL A O 1
ATOM 666 N N . GLU A 1 82 ? 9.854 -6.209 -33.748 1.00 59.38 82 GLU A N 1
ATOM 667 C CA . GLU A 1 82 ? 10.965 -5.311 -34.108 1.00 59.38 82 GLU A CA 1
ATOM 668 C C . GLU A 1 82 ? 10.562 -4.174 -35.059 1.00 59.38 82 GLU A C 1
ATOM 670 O O . GLU A 1 82 ? 11.217 -3.134 -35.102 1.00 59.38 82 GLU A O 1
ATOM 675 N N . GLN A 1 83 ? 9.464 -4.368 -35.793 1.00 62.19 83 GLN A N 1
ATOM 676 C CA . GLN A 1 83 ? 8.842 -3.388 -36.690 1.00 62.19 83 GLN A CA 1
ATOM 677 C C . GLN A 1 83 ? 8.211 -2.186 -35.961 1.00 62.19 83 GLN A C 1
ATOM 679 O O . GLN A 1 83 ? 7.902 -1.199 -36.619 1.00 62.19 83 GLN A O 1
ATOM 684 N N . TYR A 1 84 ? 8.023 -2.234 -34.634 1.00 65.38 84 TYR A N 1
ATOM 685 C CA . TYR A 1 84 ? 7.508 -1.088 -33.869 1.00 65.38 84 TYR A CA 1
ATOM 686 C C . TYR A 1 84 ? 8.592 -0.100 -33.424 1.00 65.38 84 TYR A C 1
ATOM 688 O O . TYR A 1 84 ? 8.258 0.978 -32.940 1.00 65.38 84 TYR A O 1
ATOM 696 N N . LEU A 1 85 ? 9.878 -0.439 -33.569 1.00 72.81 85 LEU A N 1
ATOM 697 C CA . LEU A 1 85 ? 10.954 0.505 -33.280 1.00 72.81 85 LEU A CA 1
ATOM 698 C C . LEU A 1 85 ? 11.269 1.340 -34.521 1.00 72.81 85 LEU A C 1
ATOM 700 O O . LEU A 1 85 ? 11.835 0.832 -35.493 1.00 72.81 85 LEU A O 1
ATOM 704 N N . ASP A 1 86 ? 10.957 2.633 -34.459 1.00 77.62 86 ASP A N 1
ATOM 705 C CA . ASP A 1 86 ? 11.403 3.591 -35.466 1.00 77.62 86 ASP A CA 1
ATOM 706 C C . ASP A 1 86 ? 12.939 3.759 -35.470 1.00 77.62 86 ASP A C 1
ATOM 708 O O . ASP A 1 86 ? 13.671 3.294 -34.584 1.00 77.62 86 ASP A O 1
ATOM 712 N N . ILE A 1 87 ? 13.449 4.403 -36.523 1.00 80.25 87 ILE A N 1
ATOM 713 C CA . ILE A 1 87 ? 14.889 4.588 -36.744 1.00 80.25 87 ILE A CA 1
ATOM 714 C C . ILE A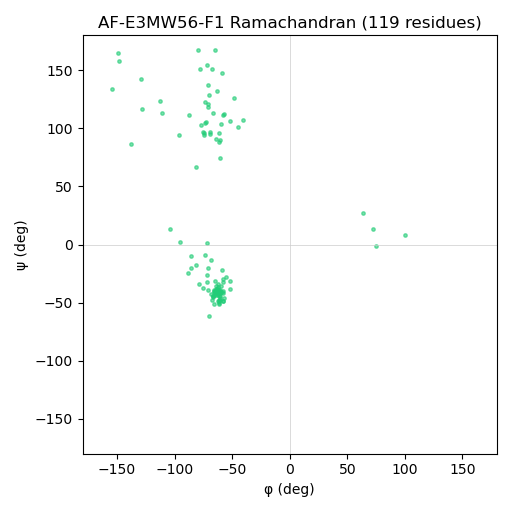 1 87 ? 15.524 5.379 -35.591 1.00 80.25 87 ILE A C 1
ATOM 716 O O . ILE A 1 87 ? 16.608 5.018 -35.123 1.00 80.25 87 ILE A O 1
ATOM 720 N N . ASP A 1 88 ? 14.846 6.414 -35.098 1.00 81.38 88 ASP A N 1
ATOM 721 C CA . ASP A 1 88 ? 15.369 7.300 -34.058 1.00 81.38 88 ASP A CA 1
ATOM 722 C C . ASP A 1 88 ? 15.483 6.580 -32.712 1.00 81.38 88 ASP A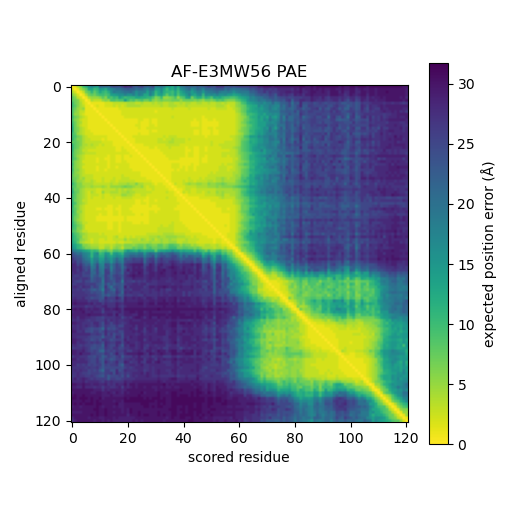 C 1
ATOM 724 O O . ASP A 1 88 ? 16.514 6.645 -32.036 1.00 81.38 88 ASP A O 1
ATOM 728 N N . THR A 1 89 ? 14.475 5.790 -32.360 1.00 82.38 89 THR A N 1
ATOM 729 C CA . THR A 1 89 ? 14.448 4.953 -31.163 1.00 82.38 89 THR A CA 1
ATOM 730 C C . THR A 1 89 ? 15.567 3.919 -31.213 1.00 82.38 89 THR A C 1
ATOM 732 O O . THR A 1 89 ? 16.269 3.712 -30.220 1.00 82.38 89 THR A O 1
ATOM 735 N N . ARG A 1 90 ? 15.829 3.317 -32.380 1.00 80.00 90 ARG A N 1
ATOM 736 C CA . ARG A 1 90 ? 16.960 2.390 -32.556 1.00 80.00 90 ARG A CA 1
ATOM 737 C C . ARG A 1 90 ? 18.307 3.086 -32.395 1.00 80.00 90 ARG A C 1
ATOM 739 O O . ARG A 1 90 ? 19.194 2.534 -31.743 1.00 80.00 90 ARG A O 1
ATOM 746 N N . LEU A 1 91 ? 18.470 4.296 -32.933 1.00 83.56 91 LEU A N 1
ATOM 747 C CA . LEU A 1 91 ? 19.693 5.086 -32.756 1.00 83.56 91 LEU A CA 1
ATOM 748 C C . LEU A 1 91 ? 19.925 5.453 -31.286 1.00 83.56 91 LEU A C 1
ATOM 750 O O . LEU A 1 91 ? 21.059 5.362 -30.807 1.00 83.56 91 LEU A O 1
ATOM 754 N N . CYS A 1 92 ? 18.865 5.816 -30.566 1.00 85.31 92 CYS A N 1
ATOM 755 C CA . CYS A 1 92 ? 18.909 6.070 -29.129 1.00 85.31 92 CYS A CA 1
ATOM 756 C C . CYS A 1 92 ? 19.322 4.813 -28.355 1.00 85.31 92 CYS A C 1
ATOM 758 O O . CYS A 1 92 ? 20.292 4.853 -27.596 1.00 85.31 92 CYS A O 1
ATOM 760 N N . LEU A 1 93 ? 18.678 3.671 -28.617 1.00 82.44 93 LEU A N 1
ATOM 761 C CA . LEU A 1 93 ? 19.011 2.389 -27.991 1.00 82.44 93 LEU A CA 1
ATOM 762 C C . LEU A 1 93 ? 20.469 1.984 -28.254 1.00 82.44 93 LEU A C 1
ATOM 764 O O . LEU A 1 93 ? 21.176 1.591 -27.326 1.00 82.44 93 LEU A O 1
ATOM 768 N N . ARG A 1 94 ? 20.975 2.171 -29.477 1.00 82.31 94 ARG A N 1
ATOM 769 C CA . ARG A 1 94 ? 22.368 1.865 -29.859 1.00 82.31 94 ARG A CA 1
ATOM 770 C C . ARG A 1 94 ? 23.418 2.609 -29.021 1.00 82.31 94 ARG A C 1
ATOM 772 O O . ARG A 1 94 ? 24.545 2.122 -28.855 1.00 82.31 94 ARG A O 1
ATOM 779 N N . LYS A 1 95 ? 23.077 3.804 -28.529 1.00 85.88 95 LYS A N 1
ATOM 780 C CA . LYS A 1 95 ? 23.966 4.660 -27.727 1.00 85.88 95 LYS A CA 1
ATOM 781 C C . LYS A 1 95 ? 24.023 4.257 -26.252 1.00 85.88 95 LYS A C 1
ATOM 783 O O . LYS A 1 95 ? 24.980 4.638 -25.591 1.00 85.88 95 LYS A O 1
ATOM 788 N N . THR A 1 96 ? 23.062 3.473 -25.760 1.00 85.00 96 THR A N 1
ATOM 789 C CA . THR A 1 96 ? 22.949 3.133 -24.330 1.00 85.00 96 THR A CA 1
ATOM 790 C C . THR A 1 96 ? 24.060 2.197 -23.844 1.00 85.00 96 THR A C 1
ATOM 792 O O . THR A 1 96 ? 24.849 2.579 -22.986 1.00 85.00 96 THR A O 1
ATOM 795 N N . CYS A 1 97 ? 24.162 0.978 -24.388 1.00 81.62 97 CYS A N 1
ATOM 796 C CA . CYS A 1 97 ? 25.192 0.009 -24.005 1.00 81.62 97 CYS A CA 1
ATOM 797 C C . CYS A 1 97 ? 25.598 -0.918 -25.162 1.00 81.62 97 CYS A C 1
ATOM 799 O O . CYS A 1 97 ? 24.915 -1.023 -26.183 1.00 81.62 97 CYS A O 1
ATOM 801 N N . THR A 1 98 ? 26.731 -1.606 -25.001 1.00 82.94 98 THR A N 1
ATOM 802 C CA . THR A 1 98 ? 27.293 -2.519 -26.013 1.00 82.94 98 THR A CA 1
ATOM 803 C C . THR A 1 98 ? 26.388 -3.718 -26.290 1.00 82.94 98 THR A C 1
ATOM 805 O O . THR A 1 98 ? 26.280 -4.136 -27.440 1.00 82.94 98 THR A O 1
ATOM 808 N N . THR A 1 99 ? 25.698 -4.236 -25.272 1.00 79.62 99 THR A N 1
ATOM 809 C CA . THR A 1 99 ? 24.747 -5.349 -25.411 1.00 79.62 99 THR A CA 1
ATOM 810 C C . THR A 1 99 ? 23.535 -4.946 -26.247 1.00 79.62 99 THR A C 1
ATOM 812 O O . THR A 1 99 ? 23.234 -5.598 -27.241 1.00 79.62 99 THR A O 1
ATOM 815 N N . ILE A 1 100 ? 22.887 -3.825 -25.911 1.00 79.44 100 ILE A N 1
ATOM 816 C CA . ILE A 1 100 ? 21.739 -3.301 -26.666 1.00 79.44 100 ILE A CA 1
ATOM 817 C C . ILE A 1 100 ? 22.159 -2.934 -28.091 1.00 79.44 100 ILE A C 1
ATOM 819 O O . ILE A 1 100 ? 21.432 -3.218 -29.036 1.00 79.44 100 ILE A O 1
ATOM 823 N N . ARG A 1 101 ? 23.359 -2.373 -28.275 1.00 82.81 101 ARG A N 1
ATOM 824 C CA . ARG A 1 101 ? 23.923 -2.098 -29.602 1.00 82.81 101 ARG A CA 1
ATOM 825 C C . ARG A 1 101 ? 24.022 -3.350 -30.471 1.00 82.81 101 ARG A C 1
ATOM 827 O O . ARG A 1 101 ? 23.637 -3.281 -31.632 1.00 82.81 101 ARG A O 1
ATOM 834 N N . LYS A 1 102 ? 24.522 -4.468 -29.932 1.00 81.81 102 LYS A N 1
ATOM 835 C CA . LYS A 1 102 ? 24.597 -5.743 -30.667 1.00 81.81 102 LYS A CA 1
ATOM 836 C C . LYS A 1 102 ? 23.204 -6.232 -31.058 1.00 81.81 102 LYS A C 1
ATOM 838 O O . LYS A 1 102 ? 22.963 -6.454 -32.237 1.00 81.81 102 LYS A O 1
ATOM 843 N N . ILE A 1 103 ? 22.273 -6.250 -30.102 1.00 79.06 103 ILE A N 1
ATOM 844 C CA . ILE A 1 103 ? 20.881 -6.667 -30.329 1.00 79.06 103 ILE A CA 1
ATOM 845 C C . ILE A 1 103 ? 20.216 -5.805 -31.414 1.00 79.06 103 ILE A C 1
ATOM 847 O O . ILE A 1 103 ? 19.636 -6.324 -32.359 1.00 79.06 103 ILE A O 1
ATOM 851 N N . VAL A 1 104 ? 20.332 -4.477 -31.333 1.00 78.88 104 VAL A N 1
ATOM 852 C CA . VAL A 1 104 ? 19.755 -3.554 -32.326 1.00 78.88 104 VAL A CA 1
ATOM 853 C C . VAL A 1 104 ? 20.404 -3.704 -33.708 1.00 78.88 104 VAL A C 1
ATOM 855 O O . VAL A 1 104 ? 19.728 -3.471 -34.707 1.00 78.88 104 VAL A O 1
ATOM 858 N N . ASN A 1 105 ? 21.685 -4.071 -33.787 1.00 77.50 105 ASN A N 1
ATOM 859 C CA . ASN A 1 105 ? 22.385 -4.273 -35.059 1.00 77.50 105 ASN A CA 1
ATOM 860 C C . ASN A 1 105 ? 22.054 -5.626 -35.715 1.00 77.50 105 ASN A C 1
ATOM 862 O O . ASN A 1 105 ? 22.011 -5.703 -36.938 1.00 77.50 105 ASN A O 1
ATOM 866 N N . GLU A 1 106 ? 21.831 -6.679 -34.926 1.00 77.38 106 GLU A N 1
ATOM 867 C CA . GLU A 1 106 ? 21.474 -8.019 -35.422 1.00 77.38 106 GLU A CA 1
ATOM 868 C C . GLU A 1 106 ? 20.040 -8.072 -35.973 1.00 77.38 106 GLU A C 1
ATOM 870 O O . GLU A 1 106 ? 19.756 -8.792 -36.932 1.00 77.38 106 GLU A O 1
ATOM 875 N N . LYS A 1 107 ? 19.136 -7.276 -35.397 1.00 73.19 107 LYS A N 1
ATOM 876 C CA . LYS A 1 107 ? 17.719 -7.226 -35.775 1.00 73.19 107 LYS A CA 1
ATOM 877 C C . LYS A 1 107 ? 17.520 -6.505 -37.111 1.00 73.19 107 LYS A C 1
ATOM 879 O O . LYS A 1 107 ? 17.880 -5.335 -37.245 1.00 73.19 107 LYS A O 1
ATOM 884 N N . ARG A 1 108 ? 16.915 -7.151 -38.114 1.00 64.31 108 ARG A N 1
ATOM 885 C CA . ARG A 1 108 ? 16.693 -6.538 -39.441 1.00 64.31 108 ARG A CA 1
ATOM 886 C C . ARG A 1 108 ? 15.617 -5.452 -39.367 1.00 64.31 108 ARG A C 1
ATOM 888 O O . ARG A 1 108 ? 14.577 -5.618 -38.742 1.00 64.31 108 ARG A O 1
ATOM 895 N N . LEU A 1 109 ? 15.855 -4.321 -40.024 1.00 62.34 109 LEU A N 1
ATOM 896 C CA . LEU A 1 109 ? 14.825 -3.306 -40.241 1.00 62.34 109 LEU A CA 1
ATOM 897 C C . LEU A 1 109 ? 13.847 -3.826 -41.299 1.00 62.34 109 LEU A C 1
ATOM 899 O O . LEU A 1 109 ? 14.177 -3.834 -42.483 1.00 62.34 109 LEU A O 1
ATOM 903 N N . HIS A 1 110 ? 12.648 -4.248 -40.898 1.00 54.59 110 HIS A N 1
ATOM 904 C CA . HIS A 1 110 ? 11.586 -4.564 -41.853 1.00 54.59 110 HIS A CA 1
ATOM 905 C C . HIS A 1 110 ? 10.896 -3.265 -42.290 1.00 54.59 110 HIS A C 1
ATOM 907 O O . HIS A 1 110 ? 9.746 -2.998 -41.956 1.00 54.59 110 HIS A O 1
ATOM 913 N N . ILE A 1 111 ? 11.621 -2.408 -43.015 1.00 55.34 111 ILE A N 1
ATOM 914 C CA . ILE A 1 111 ? 11.006 -1.252 -43.669 1.00 55.34 111 ILE A CA 1
ATOM 915 C C . ILE A 1 111 ? 10.247 -1.815 -44.863 1.00 55.34 111 ILE A C 1
ATOM 917 O O . ILE A 1 111 ? 10.829 -2.069 -45.920 1.00 55.34 111 ILE A O 1
ATOM 921 N N . GLY A 1 112 ? 8.947 -2.051 -44.683 1.00 46.91 112 GLY A N 1
ATOM 922 C CA . GLY A 1 112 ? 8.044 -2.276 -45.801 1.00 46.91 112 GLY A CA 1
ATOM 923 C C . GLY A 1 112 ? 8.225 -1.126 -46.789 1.00 46.91 112 GLY A C 1
ATOM 924 O O . GLY A 1 112 ? 7.794 -0.013 -46.512 1.00 46.91 112 GLY A O 1
ATOM 925 N N . CYS A 1 113 ? 8.886 -1.420 -47.912 1.00 44.09 113 CYS A N 1
ATOM 926 C CA . CYS A 1 113 ? 9.185 -0.546 -49.056 1.00 44.09 113 CYS A CA 1
ATOM 927 C C . CYS A 1 113 ? 10.581 0.096 -49.184 1.00 44.09 113 CYS A C 1
ATOM 929 O O . CYS A 1 113 ? 10.763 0.845 -50.140 1.00 44.09 113 CYS A O 1
ATOM 931 N N . LEU A 1 114 ? 11.603 -0.226 -48.380 1.00 42.75 114 LEU A N 1
ATOM 932 C CA . LEU A 1 114 ? 12.984 0.177 -48.722 1.00 42.75 114 LEU A CA 1
ATOM 933 C C . LEU A 1 114 ? 14.002 -0.939 -48.457 1.00 42.75 114 LEU A C 1
ATOM 935 O O . LEU A 1 114 ? 14.673 -0.971 -47.429 1.00 42.75 114 LEU A O 1
ATOM 939 N N . ASN A 1 115 ? 14.174 -1.811 -49.456 1.00 42.16 115 ASN A N 1
ATOM 940 C CA . ASN A 1 115 ? 15.396 -2.595 -49.626 1.00 42.16 115 ASN A CA 1
ATOM 941 C C . ASN A 1 115 ? 16.559 -1.633 -49.906 1.00 42.16 115 ASN A C 1
ATOM 943 O O . ASN A 1 115 ? 16.837 -1.291 -51.055 1.00 42.16 115 ASN A O 1
ATOM 947 N N . ARG A 1 116 ? 17.246 -1.181 -48.860 1.00 37.91 116 ARG A N 1
ATOM 948 C CA . ARG A 1 116 ? 18.638 -0.753 -48.985 1.00 37.91 116 ARG A CA 1
ATOM 949 C C . ARG A 1 116 ? 19.440 -1.477 -47.924 1.00 37.91 116 ARG A C 1
ATOM 951 O O . ARG A 1 116 ? 19.208 -1.301 -46.733 1.00 37.91 116 ARG A O 1
ATOM 958 N N . GLU A 1 117 ? 20.368 -2.308 -48.378 1.00 43.41 117 GLU A N 1
ATOM 959 C CA . GLU A 1 117 ? 21.455 -2.828 -47.561 1.00 43.41 117 GLU A CA 1
ATOM 960 C C . GLU A 1 117 ? 22.286 -1.633 -47.098 1.00 43.41 117 GLU A C 1
ATOM 962 O O . GLU A 1 117 ? 23.110 -1.108 -47.845 1.00 43.41 117 GLU A O 1
ATOM 967 N N . ILE A 1 118 ? 22.017 -1.132 -45.893 1.00 43.03 118 ILE A N 1
ATOM 968 C CA . ILE A 1 118 ? 22.851 -0.086 -45.316 1.00 43.03 118 ILE A CA 1
ATOM 969 C C . ILE A 1 118 ? 23.873 -0.751 -44.402 1.00 43.03 118 ILE A C 1
ATOM 971 O O . ILE A 1 118 ? 23.605 -1.030 -43.234 1.00 43.03 118 ILE A O 1
ATOM 975 N N . PHE A 1 119 ? 25.050 -1.013 -44.966 1.00 40.88 119 PHE A N 1
ATOM 976 C CA . PHE A 1 119 ? 26.265 -1.241 -44.196 1.00 40.88 119 PHE A CA 1
ATOM 977 C C . PHE A 1 119 ? 26.696 0.092 -43.575 1.00 40.88 119 PHE A C 1
ATOM 979 O O . PHE A 1 119 ? 26.991 1.047 -44.291 1.00 40.88 119 PHE A O 1
ATOM 986 N N . TRP A 1 120 ? 26.730 0.161 -42.246 1.00 42.72 120 TRP A N 1
ATOM 987 C CA . TRP A 1 120 ? 27.321 1.279 -41.510 1.00 42.72 120 TRP A CA 1
ATOM 988 C C . TRP A 1 120 ? 28.594 0.783 -40.815 1.00 42.72 120 TRP A C 1
ATOM 990 O O . TRP A 1 120 ? 28.497 -0.061 -39.922 1.00 42.72 120 TRP A O 1
ATOM 1000 N N . ASN A 1 121 ? 29.752 1.294 -41.255 1.00 35.47 121 ASN A N 1
ATOM 1001 C CA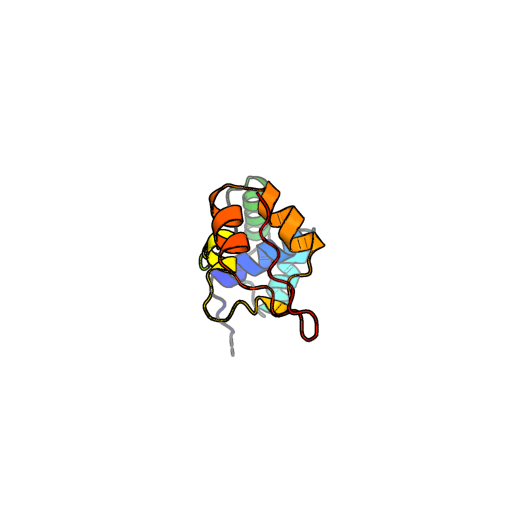 . ASN A 1 121 ? 31.037 1.184 -40.546 1.00 35.47 121 ASN A CA 1
ATOM 1002 C C . ASN A 1 121 ? 30.986 1.881 -39.179 1.00 35.47 121 ASN A C 1
ATOM 1004 O O . ASN A 1 121 ? 30.281 2.913 -39.064 1.00 35.47 121 ASN A O 1
#

Nearest PDB structures (foldseek):
  5hoo-assembly1_B  TM=4.674E-01  e=3.487E-02  Drosophila mauritiana
  5hoo-assembly1_A  TM=4.688E-01  e=5.700E-02  Drosophila mauritiana
  3hot-assembly1_A  TM=4.532E-01  e=2.631E-01  Drosophila mauritiana
  7s03-assembly1_A-2  TM=5.091E-01  e=8.284E-01  Homo sap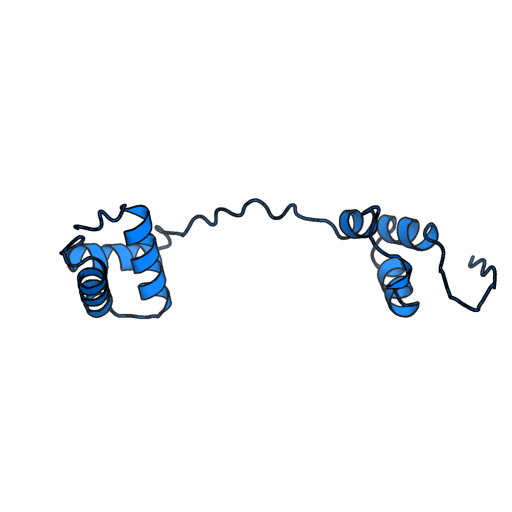iens

Sequence (121 aa):
MSLVFNQGAINRILFTLHFQKELPIVAHQKLMEMTGEEVMNLEQVTEFFKKIDNGEFRLEEEVKEKPQVTLVQVLNVPDFVEQYLDIDTRLCLRKTCTTIRKIVNEKRLHIGCLNREI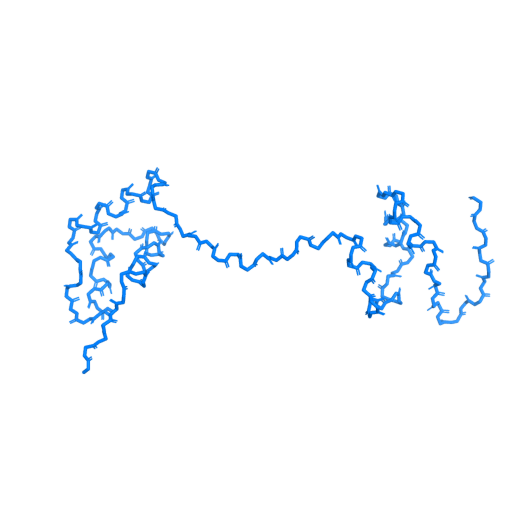FWN